Protein AF-A0A4U9WHM9-F1 (afdb_monomer_lite)

Structure (mmCIF, N/CA/C/O backbone):
data_AF-A0A4U9WHM9-F1
#
_entry.id   AF-A0A4U9WHM9-F1
#
loop_
_atom_site.group_PDB
_atom_site.id
_atom_site.type_symbol
_atom_site.label_atom_id
_atom_site.label_alt_id
_atom_site.label_comp_id
_atom_site.label_asym_id
_atom_site.label_entity_id
_atom_site.label_seq_id
_atom_site.pdbx_PDB_ins_code
_atom_site.Cartn_x
_atom_site.Cartn_y
_atom_site.Cartn_z
_atom_site.occupancy
_atom_site.B_iso_or_equiv
_atom_site.auth_seq_id
_atom_site.auth_comp_id
_atom_site.auth_asym_id
_atom_site.auth_atom_id
_atom_site.pdbx_PDB_model_num
ATOM 1 N N . MET A 1 1 ? -12.224 9.512 13.733 1.00 79.81 1 MET A N 1
ATOM 2 C CA . MET A 1 1 ? -11.458 8.249 13.786 1.00 79.81 1 MET A CA 1
ATOM 3 C C . MET A 1 1 ? -10.766 8.000 15.114 1.00 79.81 1 MET A C 1
ATOM 5 O O . MET A 1 1 ? -10.882 6.884 15.586 1.00 79.81 1 MET A O 1
ATOM 9 N N . GLN A 1 2 ? -10.141 8.993 15.762 1.00 91.12 2 GLN A N 1
ATOM 10 C CA . GLN A 1 2 ? -9.461 8.789 17.058 1.00 91.12 2 GLN A CA 1
ATOM 11 C C . GLN A 1 2 ? -10.333 8.098 18.126 1.00 91.12 2 GLN A C 1
ATOM 13 O O . GLN A 1 2 ? -9.874 7.161 18.755 1.00 91.12 2 GLN A O 1
ATOM 18 N N . LYS A 1 3 ? -11.620 8.459 18.253 1.00 92.06 3 LYS A N 1
ATOM 19 C CA . LYS A 1 3 ? -12.556 7.775 19.173 1.00 92.06 3 LYS A CA 1
ATOM 20 C C . LYS A 1 3 ? -12.830 6.303 18.832 1.00 92.06 3 LYS A C 1
ATOM 22 O O . LYS A 1 3 ? -13.209 5.528 19.699 1.00 92.06 3 LYS A O 1
ATOM 27 N N . PHE A 1 4 ? -12.697 5.916 17.562 1.00 92.75 4 PHE A N 1
ATOM 28 C CA . PHE A 1 4 ? -12.868 4.520 17.143 1.00 92.75 4 PHE A CA 1
ATOM 29 C C . PHE A 1 4 ? -11.595 3.733 17.458 1.00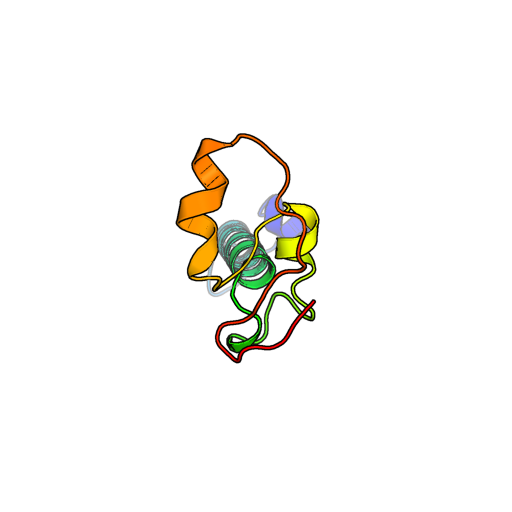 92.75 4 PHE A C 1
ATOM 31 O O . PHE A 1 4 ? -11.665 2.614 17.952 1.00 92.75 4 PHE A O 1
ATOM 38 N N . GLU A 1 5 ? -10.438 4.355 17.232 1.00 91.38 5 GLU A N 1
ATOM 39 C CA . GLU A 1 5 ? -9.120 3.813 17.560 1.00 91.38 5 GLU A CA 1
ATOM 40 C C . GLU A 1 5 ? -8.919 3.628 19.075 1.00 91.38 5 GLU A C 1
ATOM 42 O O . GLU A 1 5 ? -8.454 2.569 19.505 1.00 91.38 5 GLU A O 1
ATOM 47 N N . SER A 1 6 ? -9.327 4.610 19.890 1.00 93.44 6 SER A N 1
ATOM 48 C CA . SER A 1 6 ? -9.286 4.518 21.35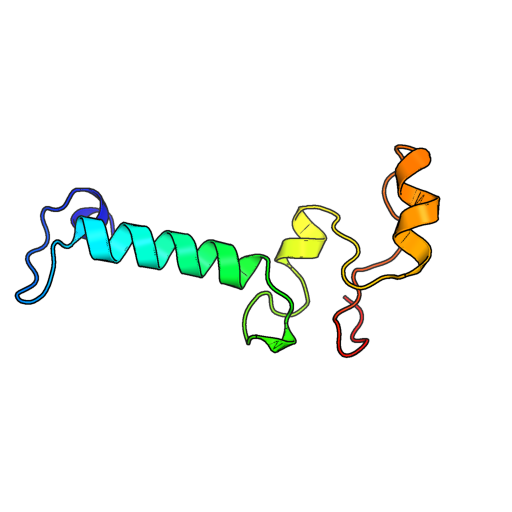6 1.00 93.44 6 SER A CA 1
ATOM 49 C C . SER A 1 6 ? -10.351 3.579 21.933 1.00 93.44 6 SER A C 1
ATOM 51 O O . SER A 1 6 ? -10.201 3.103 23.055 1.00 93.44 6 SER A O 1
ATOM 53 N N . GLY A 1 7 ? -11.390 3.254 21.157 1.00 91.12 7 GLY A N 1
ATOM 54 C CA . GLY A 1 7 ? -12.501 2.399 21.580 1.00 91.12 7 GLY A CA 1
ATOM 55 C C . GLY A 1 7 ? -13.579 3.116 22.399 1.00 91.12 7 GLY A C 1
ATOM 56 O O . GLY A 1 7 ? -14.471 2.452 22.908 1.00 91.12 7 GLY A O 1
ATOM 57 N N . GLU A 1 8 ? -13.520 4.445 22.510 1.00 93.38 8 GLU A N 1
ATOM 58 C CA . GLU A 1 8 ? -14.522 5.269 23.208 1.00 93.38 8 GLU A CA 1
ATOM 59 C C . GLU A 1 8 ? -15.863 5.358 22.471 1.00 93.38 8 GLU A C 1
ATOM 61 O O . GLU A 1 8 ? -16.875 5.722 23.064 1.00 93.38 8 GLU A O 1
ATOM 66 N N . ALA A 1 9 ? -15.882 5.097 21.163 1.00 93.12 9 ALA A N 1
ATOM 67 C CA . ALA A 1 9 ? -17.132 5.052 20.419 1.00 93.12 9 ALA A CA 1
ATOM 68 C C . ALA A 1 9 ? -17.902 3.758 20.710 1.00 93.12 9 ALA A C 1
ATOM 70 O O . ALA A 1 9 ? -17.344 2.662 20.679 1.00 93.12 9 ALA A O 1
ATOM 71 N N . GLU A 1 10 ? -19.207 3.888 20.925 1.00 92.25 10 GLU A N 1
ATOM 72 C CA . GLU A 1 10 ? -20.098 2.757 21.156 1.00 92.25 10 GLU A CA 1
ATOM 73 C C . GLU A 1 10 ? -20.830 2.386 19.866 1.00 92.25 10 GLU A C 1
ATOM 75 O O . GLU A 1 10 ? -21.496 3.225 19.256 1.00 92.25 10 GLU A O 1
ATOM 80 N N . PHE A 1 11 ? -20.731 1.118 19.457 1.00 92.19 11 PHE A N 1
ATOM 81 C CA . PHE A 1 11 ? -21.592 0.545 18.425 1.00 92.19 11 PHE A CA 1
ATOM 82 C C . PHE A 1 11 ? -22.375 -0.624 19.008 1.00 92.19 11 PHE A C 1
ATOM 84 O O . PHE A 1 11 ? -21.858 -1.396 19.812 1.00 92.19 11 PHE A O 1
ATOM 91 N N . VAL A 1 12 ? -23.619 -0.777 18.561 1.00 94.31 12 VAL A N 1
ATOM 92 C CA . VAL A 1 12 ? -24.526 -1.810 19.076 1.00 94.31 12 VAL A CA 1
ATOM 93 C C . VAL A 1 12 ? -24.070 -3.217 18.667 1.00 94.31 12 VAL A C 1
ATOM 95 O O . VAL A 1 12 ? -24.276 -4.176 19.401 1.00 94.31 12 VAL A O 1
ATOM 98 N N . GLN A 1 13 ? -23.449 -3.351 17.494 1.00 95.62 13 GLN A N 1
ATOM 99 C CA . GLN A 1 13 ? -23.163 -4.641 16.865 1.00 95.62 13 GLN A CA 1
ATOM 100 C C . GLN A 1 13 ? -21.758 -5.184 17.161 1.00 95.62 13 GLN A C 1
ATOM 102 O O . GLN A 1 13 ? -21.578 -6.399 17.185 1.00 95.62 13 GLN A O 1
ATOM 107 N N . LEU A 1 14 ? -20.751 -4.318 17.335 1.00 95.25 14 LEU A N 1
ATOM 108 C CA . LEU A 1 14 ? -19.358 -4.726 17.547 1.00 95.25 14 LEU A CA 1
ATOM 109 C C . LEU A 1 14 ? -18.523 -3.640 18.244 1.00 95.25 14 LEU A C 1
ATOM 111 O O . LEU A 1 14 ? -18.823 -2.460 18.093 1.00 95.25 14 LEU A O 1
ATOM 115 N N . PRO A 1 15 ? -17.424 -3.988 18.936 1.00 95.81 15 PRO A N 1
ATOM 116 C CA . PRO A 1 15 ? -16.533 -2.991 19.525 1.00 95.81 15 PRO A CA 1
ATOM 117 C C . PRO A 1 15 ? -15.957 -2.036 18.470 1.00 95.81 15 PRO A C 1
ATOM 119 O O . PRO A 1 15 ? -15.457 -2.482 17.432 1.00 95.81 15 PRO A O 1
ATOM 122 N N . ALA A 1 16 ? -15.938 -0.729 18.750 1.00 95.44 16 ALA A N 1
ATOM 123 C CA . ALA A 1 16 ? -15.444 0.257 17.784 1.00 95.44 16 ALA A CA 1
ATOM 124 C C . ALA A 1 16 ? -13.974 0.060 17.402 1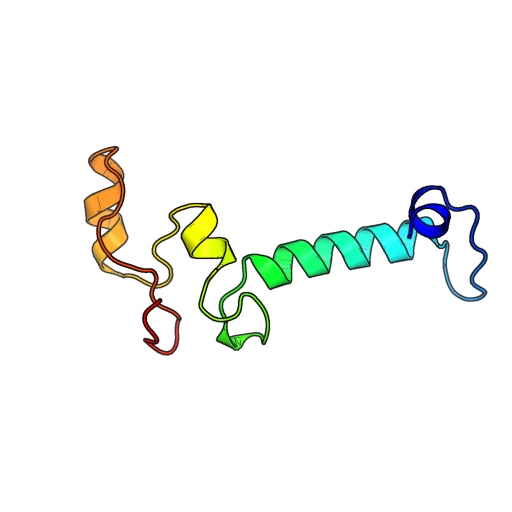.00 95.44 16 ALA A C 1
ATOM 126 O O . ALA A 1 16 ? -13.606 0.241 16.239 1.00 95.44 16 ALA A O 1
ATOM 127 N N . LYS A 1 17 ? -13.155 -0.404 18.350 1.00 94.62 17 LYS A N 1
ATOM 128 C CA . LYS A 1 17 ? -11.751 -0.740 18.100 1.00 94.62 17 LYS A CA 1
ATOM 129 C C . LYS A 1 17 ? -11.600 -1.872 17.084 1.00 94.62 17 LYS A C 1
ATOM 131 O O . LYS A 1 17 ? -10.754 -1.784 16.202 1.00 94.62 17 LYS A O 1
ATOM 136 N N . LEU A 1 18 ? -12.451 -2.899 17.169 1.00 94.88 18 LEU A N 1
ATOM 137 C CA . LEU A 1 18 ? -12.442 -4.022 16.231 1.00 94.88 18 LEU A CA 1
ATOM 138 C C . LEU A 1 18 ? -12.781 -3.548 14.816 1.00 94.88 18 LEU A C 1
ATOM 140 O O . LEU A 1 18 ? -12.049 -3.845 13.874 1.00 94.88 18 LEU A O 1
ATOM 144 N N . PHE A 1 19 ? -13.853 -2.763 14.682 1.00 95.06 19 PHE A N 1
ATOM 145 C CA . PHE A 1 19 ? -14.229 -2.151 13.408 1.00 95.06 19 PHE A CA 1
ATOM 146 C C . PHE A 1 19 ? -13.080 -1.323 12.818 1.00 95.06 19 PHE A C 1
ATOM 148 O O . PHE A 1 19 ? -12.736 -1.488 11.648 1.00 95.06 19 PHE A O 1
ATOM 155 N N . PHE A 1 20 ? -12.458 -0.464 13.631 1.00 96.00 20 PHE A N 1
ATOM 156 C CA . PHE A 1 20 ? -11.358 0.384 13.180 1.00 96.00 20 PHE A CA 1
ATOM 157 C C . PHE A 1 20 ? -10.149 -0.429 12.706 1.00 96.00 20 PHE A C 1
ATOM 159 O O . PHE A 1 20 ? -9.589 -0.114 11.656 1.00 96.00 20 PHE A O 1
ATOM 166 N N . SER A 1 21 ? -9.771 -1.488 13.430 1.00 95.75 21 SER A N 1
ATOM 167 C CA . SER A 1 21 ? -8.662 -2.361 13.035 1.00 95.75 21 SER A CA 1
ATOM 168 C C . SER A 1 21 ? -8.883 -2.983 11.655 1.00 95.75 21 SER A C 1
ATOM 170 O O . SER A 1 21 ? -7.998 -2.885 10.806 1.00 95.75 21 SER A O 1
ATOM 172 N N . TYR A 1 22 ? -10.070 -3.542 11.398 1.00 96.69 22 TYR A N 1
ATOM 173 C CA . TYR A 1 22 ? -10.396 -4.103 10.082 1.00 96.69 22 TYR A CA 1
ATOM 174 C C . TYR A 1 22 ? -10.462 -3.039 8.994 1.00 96.69 22 TYR A C 1
ATOM 176 O O . TYR A 1 22 ? -9.945 -3.242 7.900 1.00 96.69 22 TYR A O 1
ATOM 184 N N . LEU A 1 23 ? -11.057 -1.881 9.282 1.00 95.56 23 LEU A N 1
ATOM 185 C CA . LEU A 1 23 ? -11.125 -0.796 8.312 1.00 95.56 23 LEU A CA 1
ATOM 186 C C . LEU A 1 23 ? -9.726 -0.320 7.902 1.00 95.56 23 LEU A C 1
ATOM 188 O O . LEU A 1 23 ? -9.456 -0.157 6.710 1.00 95.56 23 LEU A O 1
ATOM 192 N N . LEU A 1 24 ? -8.831 -0.113 8.871 1.00 96.19 24 LEU A N 1
ATOM 193 C CA . LEU A 1 24 ? -7.456 0.304 8.607 1.00 96.19 24 LEU A CA 1
ATOM 194 C C . LEU A 1 24 ? -6.691 -0.768 7.825 1.00 96.19 24 LEU A C 1
ATOM 196 O O . LEU A 1 24 ? -5.985 -0.438 6.871 1.00 96.19 24 LEU A O 1
ATOM 200 N N . GLN A 1 25 ? -6.847 -2.037 8.201 1.00 97.19 25 GLN A N 1
ATOM 201 C CA . GLN A 1 25 ? -6.239 -3.154 7.489 1.00 97.19 25 GLN A CA 1
ATOM 202 C C . GLN A 1 25 ? -6.709 -3.204 6.028 1.00 97.19 25 GLN A C 1
ATOM 204 O O . GLN A 1 25 ? -5.880 -3.102 5.125 1.00 97.19 25 GLN A O 1
ATOM 209 N N . ASN A 1 26 ? -8.021 -3.237 5.789 1.00 96.38 26 ASN A N 1
ATOM 210 C CA . ASN A 1 26 ? -8.597 -3.302 4.444 1.00 96.38 26 ASN A CA 1
ATOM 211 C C . ASN A 1 26 ? -8.232 -2.070 3.602 1.00 96.38 26 ASN A C 1
ATOM 213 O O . ASN A 1 26 ? -8.039 -2.172 2.394 1.00 96.38 26 ASN A O 1
ATOM 217 N N . THR A 1 27 ? -8.098 -0.895 4.229 1.00 95.31 27 THR A N 1
ATOM 218 C CA . THR A 1 27 ? -7.632 0.320 3.541 1.00 95.31 27 THR A CA 1
ATOM 219 C C . THR A 1 27 ? -6.197 0.155 3.050 1.00 95.31 27 THR A C 1
ATOM 221 O O . THR A 1 27 ? -5.894 0.505 1.910 1.00 95.31 27 THR A O 1
ATOM 224 N N . ARG A 1 28 ? -5.304 -0.396 3.883 1.00 95.56 28 ARG A N 1
ATOM 225 C CA . ARG A 1 28 ? -3.911 -0.663 3.489 1.00 95.56 28 ARG A CA 1
ATOM 226 C C . ARG A 1 28 ? -3.841 -1.717 2.389 1.00 95.56 28 ARG A C 1
ATOM 228 O O . ARG A 1 28 ? -3.120 -1.516 1.418 1.00 95.56 28 ARG A O 1
ATOM 235 N N . GLU A 1 29 ? -4.608 -2.795 2.516 1.00 96.06 29 GLU A N 1
ATOM 236 C CA . GLU A 1 29 ? -4.708 -3.841 1.493 1.00 96.06 29 GLU A CA 1
ATOM 237 C C . GLU A 1 29 ? -5.207 -3.263 0.163 1.00 96.06 29 GLU A C 1
ATOM 239 O O . GLU A 1 29 ? -4.560 -3.441 -0.865 1.00 96.06 29 GLU A O 1
ATOM 244 N N . GLY A 1 30 ? -6.281 -2.469 0.183 1.00 96.12 30 GLY A N 1
ATOM 245 C CA . GLY A 1 30 ? -6.798 -1.786 -1.003 1.00 96.12 30 GLY A CA 1
ATOM 246 C C . GLY A 1 30 ? -5.791 -0.809 -1.617 1.00 96.12 30 GLY A C 1
ATOM 247 O O . GLY A 1 30 ? -5.642 -0.765 -2.839 1.00 96.12 30 GLY A O 1
ATOM 248 N N . PHE A 1 31 ? -5.049 -0.063 -0.794 1.00 96.25 31 PHE A N 1
ATOM 249 C CA . PHE A 1 31 ? -4.044 0.897 -1.265 1.00 96.25 31 PHE A CA 1
ATOM 250 C C . PHE A 1 31 ? -2.855 0.235 -1.980 1.00 96.25 31 PHE A C 1
ATOM 252 O O . PHE A 1 31 ? -2.279 0.845 -2.876 1.00 96.25 31 PHE A O 1
ATOM 259 N N . PHE A 1 32 ? -2.515 -1.009 -1.632 1.00 95.75 32 PHE A N 1
ATOM 260 C CA . PHE A 1 32 ? -1.423 -1.764 -2.259 1.00 95.75 32 PHE A CA 1
ATOM 261 C C . PHE A 1 32 ? -1.891 -2.909 -3.176 1.00 95.75 32 PHE A C 1
ATOM 263 O O . PHE A 1 32 ? -1.054 -3.628 -3.720 1.00 95.75 32 PHE A O 1
ATOM 270 N N . SER A 1 33 ? -3.198 -3.080 -3.374 1.00 95.25 33 SER A N 1
ATOM 271 C CA . SER A 1 33 ? -3.771 -4.071 -4.297 1.00 95.25 33 SER A CA 1
ATOM 272 C C . SER A 1 33 ? -3.607 -3.676 -5.772 1.00 95.25 33 SER A C 1
ATOM 274 O O . SER A 1 33 ? -3.225 -2.547 -6.084 1.00 95.25 33 SER A O 1
ATOM 276 N N . ASP A 1 34 ? -3.893 -4.596 -6.699 1.00 95.69 34 ASP A N 1
ATOM 277 C CA . ASP A 1 34 ? -4.012 -4.245 -8.119 1.00 95.69 34 ASP A CA 1
ATOM 278 C C . ASP A 1 34 ? -5.229 -3.321 -8.357 1.00 95.69 34 ASP A C 1
ATOM 280 O O . ASP A 1 34 ? -6.297 -3.573 -7.782 1.00 95.69 34 ASP A O 1
ATOM 284 N N . PRO A 1 35 ? -5.115 -2.285 -9.216 1.00 94.88 35 PRO A N 1
ATOM 285 C CA . PRO A 1 35 ? -6.216 -1.367 -9.521 1.00 94.88 35 PRO A CA 1
ATOM 286 C C . PRO A 1 35 ? -7.522 -2.042 -9.967 1.00 94.88 35 PRO A C 1
ATOM 288 O O . PRO A 1 35 ? -8.599 -1.466 -9.792 1.00 94.88 35 PRO A O 1
ATOM 291 N N . ILE A 1 36 ? -7.468 -3.268 -10.505 1.00 94.50 36 ILE A N 1
ATOM 292 C CA . ILE A 1 36 ? -8.656 -4.042 -10.891 1.00 94.50 36 ILE A CA 1
ATOM 293 C C . ILE A 1 36 ? -9.637 -4.262 -9.732 1.00 94.50 36 ILE A C 1
ATOM 295 O O . ILE A 1 36 ? -10.836 -4.413 -9.970 1.00 94.50 36 ILE A O 1
ATOM 299 N N . HIS A 1 37 ? -9.154 -4.251 -8.488 1.00 93.06 37 HIS A N 1
ATOM 300 C CA . HIS A 1 37 ? -9.974 -4.432 -7.289 1.00 93.06 37 HIS A CA 1
ATOM 301 C C . HIS A 1 37 ? -10.629 -3.129 -6.799 1.00 93.06 37 HIS A C 1
ATOM 303 O O . HIS A 1 37 ? -11.272 -3.119 -5.752 1.00 93.06 37 HIS A O 1
ATOM 309 N N . GLY A 1 38 ? -10.477 -2.025 -7.538 1.00 89.56 38 GLY A N 1
ATOM 310 C CA . GLY A 1 38 ? -11.053 -0.717 -7.207 1.00 89.56 38 GLY A CA 1
ATOM 311 C C . GLY A 1 38 ? -10.221 0.118 -6.225 1.00 89.56 38 GLY A C 1
ATOM 312 O O . GLY A 1 38 ? -10.563 1.272 -5.972 1.00 89.56 38 GLY A O 1
ATOM 313 N N . GLY A 1 39 ? -9.132 -0.443 -5.690 1.00 91.94 39 GLY A N 1
ATOM 314 C CA . GLY A 1 39 ? -8.122 0.259 -4.897 1.00 91.94 39 GLY A CA 1
ATOM 315 C C . GLY A 1 39 ? -6.981 0.829 -5.750 1.00 91.94 39 GLY A C 1
ATOM 316 O O . GLY A 1 39 ? -7.089 0.893 -6.970 1.00 91.94 39 GLY A O 1
ATOM 317 N N . ASN A 1 40 ? -5.896 1.261 -5.092 1.00 95.88 40 ASN A N 1
ATOM 318 C CA . ASN A 1 40 ? -4.609 1.662 -5.690 1.00 95.88 40 ASN A CA 1
ATOM 319 C C . ASN A 1 40 ? -4.702 2.371 -7.060 1.00 95.88 40 ASN A C 1
ATOM 321 O O . ASN A 1 40 ? -4.022 2.005 -8.021 1.00 95.88 40 ASN A O 1
ATOM 325 N N . LYS A 1 41 ? -5.581 3.373 -7.173 1.00 93.81 41 LYS A N 1
ATOM 326 C CA . LYS A 1 41 ? -5.839 4.070 -8.438 1.00 93.81 41 LYS A CA 1
ATOM 327 C C . LYS A 1 41 ? -4.531 4.595 -9.035 1.00 93.81 41 LYS A C 1
ATOM 329 O O . LYS A 1 41 ? -3.708 5.151 -8.315 1.00 93.81 41 LYS A O 1
ATOM 334 N N . GLU A 1 42 ? -4.344 4.398 -10.342 1.00 93.31 42 GLU A N 1
ATOM 335 C CA . GLU A 1 42 ? -3.120 4.787 -11.070 1.00 93.31 42 GLU A CA 1
ATOM 336 C C . GLU A 1 42 ? -1.829 4.190 -10.479 1.00 93.31 42 GLU A C 1
ATOM 338 O O . GLU A 1 42 ? -0.727 4.696 -10.721 1.00 93.31 42 GLU A O 1
ATOM 343 N N . MET A 1 43 ? -1.966 3.110 -9.701 1.00 95.88 43 MET A N 1
ATOM 344 C CA . MET A 1 43 ? -0.877 2.389 -9.051 1.00 95.88 43 MET A CA 1
ATOM 345 C C . MET A 1 43 ? -0.025 3.285 -8.137 1.00 95.88 43 MET A C 1
ATOM 347 O O . MET A 1 43 ? 1.176 3.059 -7.985 1.00 95.88 43 MET A O 1
ATOM 351 N N . VAL A 1 44 ? -0.616 4.321 -7.528 1.00 95.88 44 VAL A N 1
ATOM 352 C CA . VAL A 1 44 ? 0.110 5.284 -6.677 1.00 95.88 44 VAL A CA 1
ATOM 353 C C . VAL A 1 44 ? 0.807 4.632 -5.483 1.00 95.88 44 VAL A C 1
ATOM 355 O O . VAL A 1 44 ? 1.934 5.008 -5.159 1.00 95.88 44 VAL A O 1
ATOM 358 N N . GLY A 1 45 ? 0.190 3.623 -4.864 1.00 95.88 45 GLY A N 1
ATOM 359 C CA . GLY A 1 45 ? 0.795 2.861 -3.775 1.00 95.88 45 GLY A CA 1
ATOM 360 C C . GLY A 1 45 ? 2.005 2.063 -4.253 1.00 95.88 45 GLY A C 1
ATOM 361 O O . GLY A 1 45 ? 3.025 2.019 -3.574 1.00 95.88 45 GLY A O 1
ATOM 362 N N . TRP A 1 46 ? 1.943 1.507 -5.463 1.00 95.50 46 TRP A N 1
ATOM 363 C CA . TRP A 1 46 ? 3.071 0.792 -6.066 1.00 95.50 46 TRP A CA 1
ATOM 364 C C . TRP A 1 46 ? 4.206 1.730 -6.473 1.00 95.50 46 TRP A C 1
ATOM 366 O O . TRP A 1 46 ? 5.365 1.431 -6.192 1.00 95.50 46 TRP A O 1
ATOM 376 N N . LYS A 1 47 ? 3.889 2.900 -7.041 1.00 94.31 47 LYS A N 1
ATOM 377 C CA . LYS A 1 47 ? 4.875 3.954 -7.339 1.00 94.31 47 LYS A CA 1
ATOM 378 C C . LYS A 1 47 ? 5.621 4.399 -6.083 1.00 94.31 47 LYS A C 1
ATOM 380 O O . LYS A 1 47 ? 6.839 4.559 -6.133 1.00 94.31 47 LYS A O 1
ATOM 385 N N . LEU A 1 48 ? 4.905 4.558 -4.966 1.00 94.50 48 LEU A N 1
ATOM 386 C CA . LEU A 1 48 ? 5.476 4.973 -3.683 1.00 94.50 48 LEU A CA 1
ATOM 387 C C . LEU A 1 48 ? 6.571 4.017 -3.196 1.00 94.50 48 LEU A C 1
ATOM 389 O O . LEU A 1 48 ? 7.614 4.470 -2.733 1.00 94.50 48 LEU A O 1
ATOM 393 N N . ILE A 1 49 ? 6.344 2.707 -3.312 1.00 92.31 49 ILE A N 1
ATOM 394 C CA . ILE A 1 49 ? 7.279 1.678 -2.827 1.00 92.31 49 ILE A CA 1
ATOM 395 C C . ILE A 1 49 ? 8.189 1.118 -3.928 1.00 92.31 49 ILE A C 1
ATOM 397 O O . ILE A 1 49 ? 8.915 0.156 -3.694 1.00 92.31 49 ILE A O 1
ATOM 401 N N . ASN A 1 50 ? 8.145 1.697 -5.131 1.00 91.25 50 ASN A N 1
ATOM 402 C CA . ASN A 1 50 ? 8.852 1.210 -6.314 1.00 91.25 50 ASN A CA 1
ATOM 403 C C . ASN A 1 50 ? 8.548 -0.265 -6.658 1.00 91.25 50 ASN A C 1
ATOM 405 O O . ASN A 1 50 ? 9.428 -1.010 -7.091 1.00 91.25 50 ASN A O 1
ATOM 409 N N . PHE A 1 51 ? 7.296 -0.682 -6.463 1.00 92.56 51 PHE A N 1
ATOM 410 C CA . PHE A 1 51 ? 6.827 -1.999 -6.874 1.00 92.56 51 PHE A CA 1
ATOM 411 C C . PHE A 1 51 ? 6.452 -1.972 -8.367 1.00 92.56 51 PHE A C 1
ATOM 413 O O . PHE A 1 51 ? 5.694 -1.095 -8.784 1.00 92.56 51 PHE A O 1
ATOM 420 N N . PRO A 1 52 ? 6.954 -2.907 -9.188 1.00 93.00 52 PRO A N 1
ATOM 421 C CA . PRO A 1 52 ? 6.776 -2.906 -10.645 1.00 93.00 52 PRO A CA 1
ATOM 422 C C . PRO A 1 52 ? 5.402 -3.412 -11.115 1.00 93.00 52 PRO A C 1
ATOM 424 O O . PRO A 1 52 ? 5.101 -3.335 -12.307 1.00 93.00 52 PRO A O 1
ATOM 427 N N . GLY A 1 53 ? 4.560 -3.930 -10.218 1.00 92.81 53 GLY A N 1
ATOM 428 C CA . GLY A 1 53 ? 3.285 -4.541 -10.592 1.00 92.81 53 GLY A CA 1
ATOM 429 C C . GLY A 1 53 ? 3.455 -5.905 -11.272 1.00 92.81 53 GLY A C 1
ATOM 430 O O . GLY A 1 53 ? 4.440 -6.610 -11.047 1.00 92.81 53 GLY A O 1
ATOM 431 N N . ALA A 1 54 ? 2.490 -6.282 -12.109 1.00 90.88 54 ALA A N 1
ATOM 432 C CA . ALA A 1 54 ? 2.408 -7.572 -12.798 1.00 90.88 54 ALA A CA 1
ATOM 433 C C . ALA A 1 54 ? 3.359 -7.663 -14.012 1.00 90.88 54 ALA A C 1
ATOM 435 O O . ALA A 1 54 ? 2.938 -7.891 -15.147 1.00 90.88 54 ALA A O 1
ATOM 436 N N . ARG A 1 55 ? 4.660 -7.461 -13.781 1.00 88.06 55 ARG A N 1
ATOM 437 C CA . ARG A 1 55 ? 5.707 -7.525 -14.808 1.00 88.06 55 ARG A CA 1
ATOM 438 C C . ARG A 1 55 ? 6.455 -8.853 -14.769 1.00 88.06 55 ARG A C 1
ATOM 440 O O . ARG A 1 55 ? 7.130 -9.157 -13.792 1.00 88.06 55 ARG A O 1
ATOM 447 N N . ALA A 1 56 ? 6.351 -9.627 -15.849 1.00 81.06 56 ALA A N 1
ATOM 448 C CA . ALA A 1 56 ? 7.007 -10.930 -15.963 1.00 81.06 56 ALA A CA 1
ATOM 449 C C . ALA A 1 56 ? 8.545 -10.827 -15.975 1.00 81.06 56 ALA A C 1
ATOM 451 O O . ALA A 1 56 ? 9.219 -11.691 -15.426 1.00 81.06 56 ALA A O 1
ATOM 452 N N . ASP A 1 57 ? 9.088 -9.750 -16.546 1.00 80.69 57 ASP A N 1
ATOM 453 C CA . ASP A 1 57 ? 10.526 -9.474 -16.658 1.00 80.69 57 ASP A CA 1
ATOM 454 C C . ASP A 1 57 ? 11.160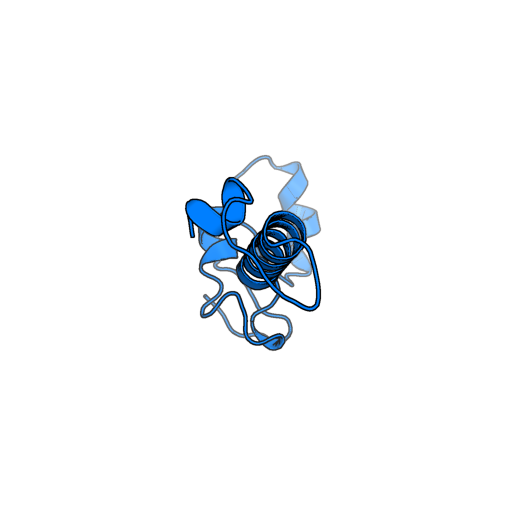 -8.968 -15.354 1.00 80.69 57 ASP A C 1
ATOM 456 O O . ASP A 1 57 ? 12.378 -8.824 -15.269 1.00 80.69 57 ASP A O 1
ATOM 460 N N . PHE A 1 58 ? 10.362 -8.687 -14.318 1.00 82.12 58 PHE A N 1
ATOM 461 C CA . PHE A 1 58 ? 10.897 -8.180 -13.057 1.00 82.12 58 PHE A CA 1
ATOM 462 C C . PHE A 1 58 ? 11.812 -9.186 -12.352 1.00 82.12 58 PHE A C 1
ATOM 464 O O . PHE A 1 58 ? 12.771 -8.770 -11.705 1.00 82.12 58 PHE A O 1
ATOM 471 N N . MET A 1 59 ? 11.547 -10.489 -12.482 1.00 81.81 59 MET A N 1
ATOM 472 C CA . MET A 1 59 ? 12.328 -11.520 -11.789 1.00 81.81 59 MET A CA 1
ATOM 473 C C . MET A 1 59 ? 13.819 -11.449 -12.144 1.00 81.81 59 MET A C 1
ATOM 475 O O . MET A 1 59 ? 14.655 -11.503 -11.247 1.00 81.81 59 MET A O 1
ATOM 479 N N . ASP A 1 60 ? 14.143 -11.188 -13.413 1.00 84.38 60 ASP A N 1
ATOM 480 C CA . ASP A 1 60 ? 15.525 -11.045 -13.895 1.00 84.38 60 ASP A CA 1
ATOM 481 C C . ASP A 1 60 ? 16.199 -9.737 -13.425 1.00 84.38 60 ASP A C 1
ATOM 483 O O . ASP A 1 60 ? 17.413 -9.546 -13.561 1.00 84.38 60 ASP A O 1
ATOM 487 N N . TRP A 1 61 ? 15.418 -8.787 -12.901 1.00 86.31 61 TRP A N 1
ATOM 488 C CA . TRP A 1 61 ? 15.911 -7.498 -12.416 1.00 86.31 61 TRP A CA 1
ATOM 489 C C . TRP A 1 61 ? 16.255 -7.511 -10.924 1.00 86.31 61 TRP A C 1
ATOM 491 O O . TRP A 1 61 ? 17.164 -6.796 -10.501 1.00 86.31 61 TRP A O 1
ATOM 501 N N . VAL A 1 62 ? 15.551 -8.316 -10.120 1.00 84.56 62 VAL A N 1
ATOM 502 C CA . VAL A 1 62 ? 15.675 -8.323 -8.648 1.00 84.56 62 VAL A CA 1
ATOM 503 C C . VAL A 1 62 ? 17.114 -8.572 -8.185 1.00 84.56 62 VAL A C 1
ATOM 505 O O . VAL A 1 62 ? 17.560 -7.958 -7.216 1.00 84.56 62 VAL A O 1
ATOM 508 N N . GLU A 1 63 ? 17.869 -9.405 -8.902 1.00 86.31 63 GLU A N 1
ATOM 509 C CA . GLU A 1 63 ? 19.251 -9.766 -8.551 1.00 86.31 63 GLU A CA 1
ATOM 510 C C . GLU A 1 63 ? 20.245 -8.597 -8.643 1.00 86.31 63 GLU A C 1
ATOM 512 O O . GLU A 1 63 ? 21.335 -8.660 -8.077 1.00 86.31 63 GLU A O 1
ATOM 517 N N . ARG A 1 64 ? 19.880 -7.506 -9.325 1.00 88.00 64 ARG A N 1
ATOM 518 C CA . ARG A 1 64 ? 20.773 -6.363 -9.569 1.00 88.00 64 ARG A CA 1
ATOM 519 C C . ARG A 1 64 ? 20.876 -5.419 -8.375 1.00 88.00 64 ARG A C 1
ATOM 521 O O . ARG A 1 64 ? 21.798 -4.615 -8.315 1.00 88.00 64 ARG A O 1
ATOM 528 N N . GLY A 1 65 ? 19.910 -5.462 -7.452 1.00 85.12 65 GLY A N 1
ATOM 529 C CA . GLY A 1 65 ? 19.817 -4.494 -6.350 1.00 85.12 65 GLY A CA 1
ATOM 530 C C . GLY A 1 65 ? 19.554 -3.050 -6.805 1.00 85.12 65 GLY A C 1
ATOM 531 O O . GLY A 1 65 ? 19.675 -2.115 -6.017 1.00 85.12 65 GLY A O 1
ATOM 532 N N . GLU A 1 66 ? 19.192 -2.855 -8.073 1.00 89.31 66 GLU A N 1
ATOM 533 C CA . GLU A 1 66 ? 18.948 -1.548 -8.671 1.00 89.31 66 GLU A CA 1
ATOM 534 C C . GLU A 1 66 ? 17.458 -1.212 -8.690 1.00 89.31 66 GLU A C 1
ATOM 536 O O . GLU A 1 66 ? 16.585 -2.080 -8.788 1.00 89.31 66 GLU A O 1
ATOM 541 N N . ARG A 1 67 ? 17.150 0.087 -8.666 1.00 85.94 67 ARG A N 1
ATOM 542 C CA . ARG A 1 67 ? 15.778 0.568 -8.824 1.00 85.94 67 ARG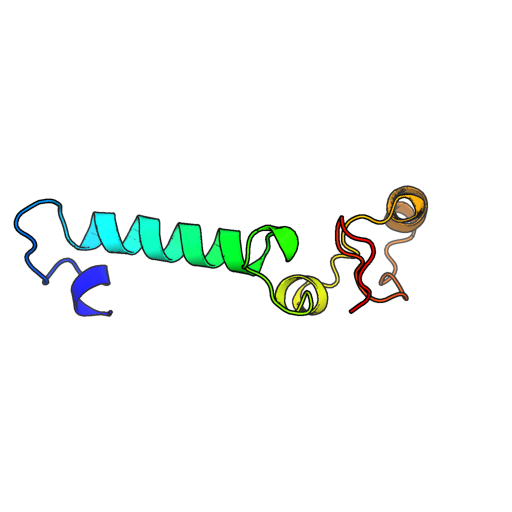 A CA 1
ATOM 543 C C . ARG A 1 67 ? 15.232 0.150 -10.191 1.00 85.94 67 ARG A C 1
ATOM 545 O O . ARG A 1 67 ? 15.825 0.476 -11.215 1.00 85.94 67 ARG A O 1
ATOM 552 N N . TYR A 1 68 ? 14.073 -0.507 -10.205 1.00 89.12 68 TYR A N 1
ATOM 553 C CA . TYR A 1 68 ? 13.402 -0.860 -11.457 1.00 89.12 68 TYR A CA 1
ATOM 554 C C . TYR A 1 68 ? 13.029 0.411 -12.253 1.00 89.12 68 TYR A C 1
ATOM 556 O O . TYR A 1 68 ? 12.418 1.313 -11.671 1.00 89.12 68 TYR A O 1
ATOM 564 N N . PRO A 1 69 ? 13.401 0.523 -13.545 1.00 89.50 69 PRO A N 1
ATOM 565 C CA . PRO A 1 69 ? 13.366 1.794 -14.274 1.00 89.50 69 PRO A CA 1
ATOM 566 C C . PRO A 1 69 ? 12.004 2.116 -14.898 1.00 89.50 69 PRO A C 1
ATOM 568 O O . PRO A 1 69 ? 11.755 3.266 -15.260 1.00 89.50 69 PRO A O 1
ATOM 571 N N . PHE A 1 70 ? 11.125 1.124 -15.053 1.00 90.69 70 PHE A N 1
ATOM 572 C CA . PHE A 1 70 ? 9.841 1.313 -15.720 1.00 90.69 70 PHE A CA 1
ATOM 573 C C . PHE A 1 70 ? 8.692 1.496 -14.727 1.00 90.69 70 PHE A C 1
ATOM 575 O O . PHE A 1 70 ? 8.723 0.939 -13.627 1.00 90.69 70 PHE A O 1
ATOM 582 N N . PRO A 1 71 ? 7.639 2.232 -15.121 1.00 90.56 71 PRO A N 1
ATOM 583 C CA . PRO A 1 71 ? 6.454 2.375 -14.294 1.00 90.56 71 PRO A CA 1
ATOM 584 C C . PRO A 1 71 ? 5.740 1.038 -14.056 1.00 90.56 71 PRO A C 1
ATO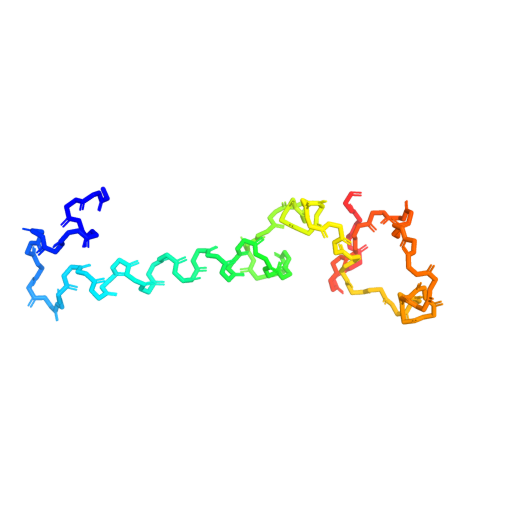M 586 O O . PRO A 1 71 ? 5.887 0.098 -14.858 1.00 90.56 71 PRO A O 1
ATOM 589 N N . PRO A 1 72 ? 4.929 0.957 -12.987 1.00 93.94 72 PRO A N 1
ATOM 590 C CA . PRO A 1 72 ? 4.189 -0.248 -12.676 1.00 93.94 72 PRO A CA 1
ATOM 591 C C . PRO A 1 72 ? 3.183 -0.618 -13.766 1.00 93.94 72 PRO A C 1
ATOM 593 O O . PRO A 1 72 ? 2.697 0.245 -14.506 1.00 93.94 72 PRO A O 1
ATOM 596 N N . VAL A 1 73 ? 2.880 -1.914 -13.843 1.00 94.31 73 VAL A N 1
ATOM 597 C CA . VAL A 1 73 ? 1.883 -2.477 -14.760 1.00 94.31 73 VAL A CA 1
ATOM 598 C C . VAL A 1 73 ? 0.797 -3.194 -13.968 1.00 94.31 73 VAL A C 1
ATOM 600 O O . VAL A 1 73 ? 1.113 -4.048 -13.140 1.00 94.31 73 VAL A O 1
ATOM 603 N N . SER A 1 74 ? -0.470 -2.863 -14.219 1.00 93.88 74 SER A N 1
ATOM 604 C CA . SER A 1 74 ? -1.600 -3.599 -13.636 1.00 93.88 74 SER A CA 1
ATOM 605 C C . SER A 1 74 ? -1.804 -4.941 -14.336 1.00 93.88 74 SER A C 1
ATOM 607 O O . SER A 1 74 ? -1.350 -5.147 -15.461 1.00 93.88 74 SER A O 1
ATOM 609 N N . ILE A 1 75 ? -2.562 -5.846 -13.722 1.00 92.12 75 ILE A N 1
ATOM 610 C CA . ILE A 1 75 ? -2.971 -7.126 -14.324 1.00 92.12 75 ILE A CA 1
ATOM 611 C C . ILE A 1 75 ? -3.700 -6.911 -15.663 1.00 92.12 75 ILE A C 1
ATOM 613 O O . ILE A 1 75 ? -3.614 -7.744 -16.563 1.00 92.12 75 ILE A O 1
ATOM 617 N N . ARG A 1 76 ? -4.386 -5.772 -15.832 1.00 90.50 76 ARG A N 1
ATOM 618 C CA . ARG A 1 76 ? -5.043 -5.386 -17.095 1.00 90.50 76 ARG A CA 1
ATOM 619 C C . ARG A 1 76 ? -4.085 -4.818 -18.147 1.00 90.50 76 ARG A C 1
ATOM 621 O O . ARG A 1 76 ? -4.516 -4.531 -19.260 1.00 90.50 76 ARG A O 1
ATOM 628 N N . GLY A 1 77 ? -2.809 -4.642 -17.814 1.00 85.31 77 GLY A N 1
ATOM 629 C CA . GLY A 1 77 ? -1.793 -4.074 -18.696 1.00 85.31 77 GLY A CA 1
ATOM 630 C C . GLY A 1 77 ? -1.740 -2.543 -18.702 1.00 85.31 77 GLY A C 1
ATOM 631 O O . GLY A 1 77 ? -1.025 -1.965 -19.523 1.00 85.31 77 GLY A O 1
ATOM 632 N N . GLU A 1 78 ? -2.473 -1.869 -17.809 1.00 89.69 78 GLU A N 1
ATOM 633 C CA . GLU A 1 78 ? -2.397 -0.412 -17.665 1.00 89.69 78 GLU A CA 1
ATOM 634 C C . GLU A 1 78 ? -1.021 -0.023 -17.124 1.00 89.69 78 GLU A C 1
ATOM 636 O O . GLU A 1 78 ? -0.452 -0.731 -16.295 1.00 89.69 78 GLU A O 1
ATOM 641 N N . ARG A 1 79 ? -0.487 1.108 -17.591 1.00 87.06 79 ARG A N 1
ATOM 642 C CA . ARG A 1 79 ? 0.835 1.611 -17.203 1.00 87.06 79 ARG A CA 1
ATOM 643 C C . ARG A 1 79 ? 0.693 2.883 -16.383 1.00 87.06 79 ARG A C 1
ATOM 645 O O . ARG A 1 79 ? -0.103 3.751 -16.739 1.00 87.06 79 ARG A O 1
ATOM 652 N N . GLY A 1 80 ? 1.441 2.936 -15.283 1.00 78.69 80 GLY A N 1
ATOM 653 C CA . GLY A 1 80 ? 1.472 4.060 -14.347 1.00 78.69 80 GLY A CA 1
ATOM 654 C C . GLY A 1 80 ? 2.356 5.208 -14.797 1.00 78.69 80 GLY A C 1
ATOM 655 O O . GLY A 1 80 ? 3.233 4.999 -15.656 1.00 78.69 80 GLY A O 1
#

Radius of gyration: 17.52 Å; chains: 1; bounding box: 45×20×42 Å

Foldseek 3Di:
DVCLCVQVDDDPPDGSNVVVVVVVVVLVCQCQDFCVVVRVVQVVSCVVVLNQEPDPCVVVVVVVVDRDDAAHAGPVRDGD

Organism: Serratia fonticola (NCBI:txid47917)

Secondary structure (DSSP, 8-state):
-HHHHHT-S--SSS-HHHHHHHHHHHHHHHHHS-GGGT-SGGGHHHHHTT--BS-GGGHHHHTT-SPP-SPPB-TT--B-

Sequence (80 aa):
MQKFESGEAEFVQLPAKLFFSYLLQNTREGFFSDPIHGGNKEMVGWKLINFPGARADFMDWVERGERYPFPPVSIRGERG

pLDDT: mean 91.8, std 4.51, range [78.69, 97.19]

InterPro domains:
  IPR027056 Gluconate 2-dehydrogenase subunit 3 [PF13618] (2-53)